Protein AF-A0A2W6NNZ0-F1 (afdb_monomer)

Sequence (96 aa):
MPQRGLDVRREAPHLEEMNDVELEESIEILCRSKAEELRLVGYQYVTSKDVWNCVSHKYEKQGIPPLHQLVNDILSLKATSFMNFMTVSAYRGSSF

Organism: NCBI:txid1325358

Nearest PDB structures (foldseek):
  4h37-assembly1_A 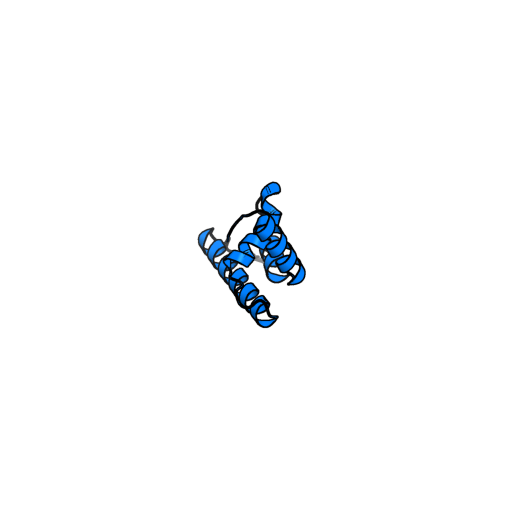 TM=3.803E-01  e=2.615E+00  Listeria monocytogenes EGD-e
  7z3q-assembly3_E  TM=3.637E-01  e=4.834E+00  Homo sapiens

pLDDT: mean 84.15, std 17.94, range [44.41, 98.44]

Structure (mmCIF, N/CA/C/O backbone):
data_AF-A0A2W6NNZ0-F1
#
_entry.id   AF-A0A2W6NNZ0-F1
#
loop_
_atom_site.group_PDB
_atom_site.id
_atom_site.type_symbol
_atom_site.label_atom_id
_atom_site.label_alt_id
_atom_site.label_comp_id
_atom_site.label_asym_id
_atom_site.label_entity_id
_atom_site.label_seq_id
_atom_site.pdbx_PDB_ins_code
_atom_site.Cartn_x
_atom_site.Cartn_y
_atom_site.Cartn_z
_atom_site.occupancy
_atom_site.B_iso_or_equiv
_atom_site.auth_seq_id
_atom_site.auth_comp_id
_atom_site.auth_asym_id
_atom_site.auth_atom_id
_atom_site.pdbx_PDB_model_num
ATOM 1 N N . MET A 1 1 ? 16.005 -38.512 -51.173 1.00 44.41 1 MET A N 1
ATOM 2 C CA . MET A 1 1 ? 16.846 -37.607 -50.350 1.00 44.41 1 MET A CA 1
ATOM 3 C C . MET A 1 1 ? 17.638 -36.722 -51.310 1.00 44.41 1 MET A C 1
ATOM 5 O O . MET A 1 1 ? 18.065 -37.279 -52.313 1.00 44.41 1 MET A O 1
ATOM 9 N N . PRO A 1 2 ? 17.776 -35.398 -51.097 1.00 49.12 2 PRO A N 1
ATOM 10 C CA . PRO A 1 2 ? 18.045 -34.769 -49.807 1.00 49.12 2 PRO A CA 1
ATOM 11 C C . PRO A 1 2 ? 16.980 -33.765 -49.349 1.00 49.12 2 PRO A C 1
ATOM 13 O O . PRO A 1 2 ? 16.327 -33.091 -50.140 1.00 49.12 2 PRO A O 1
ATOM 16 N N . GLN A 1 3 ? 16.847 -33.695 -48.028 1.00 57.06 3 GLN A N 1
ATOM 17 C CA . GLN A 1 3 ? 16.055 -32.724 -47.292 1.00 57.06 3 GLN A CA 1
ATOM 18 C C . GLN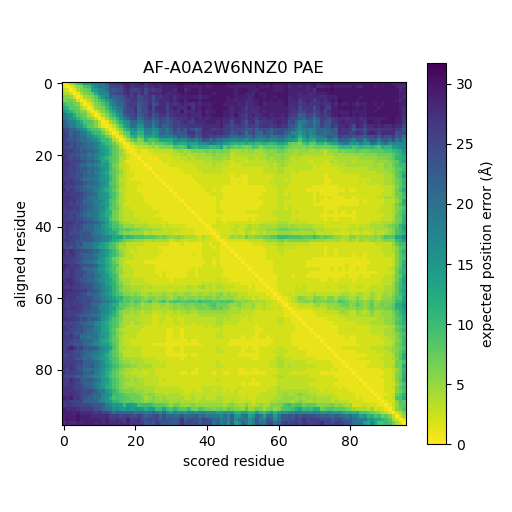 A 1 3 ? 16.833 -31.400 -47.170 1.00 57.06 3 GLN A C 1
ATOM 20 O O . GLN A 1 3 ? 18.036 -31.405 -46.917 1.00 57.06 3 GLN A O 1
ATOM 25 N N . ARG A 1 4 ? 16.143 -30.274 -47.349 1.00 50.62 4 ARG A N 1
ATOM 26 C CA . ARG A 1 4 ? 16.569 -28.897 -47.039 1.00 50.62 4 ARG A CA 1
ATOM 27 C C . ARG A 1 4 ? 15.275 -28.139 -46.766 1.00 50.62 4 ARG A C 1
ATOM 29 O O . ARG A 1 4 ? 14.376 -28.212 -47.586 1.00 50.62 4 ARG A O 1
ATOM 36 N N . GLY A 1 5 ? 15.070 -27.417 -45.689 1.00 49.72 5 GLY A N 1
ATOM 37 C CA . GLY A 1 5 ? 15.839 -27.141 -44.494 1.00 49.72 5 GLY A CA 1
ATOM 38 C C . GLY A 1 5 ? 14.833 -26.466 -43.564 1.00 49.72 5 GLY A C 1
ATOM 39 O O . GLY A 1 5 ? 13.907 -25.797 -44.020 1.00 49.72 5 GLY A O 1
ATOM 40 N N . LEU A 1 6 ? 14.967 -26.738 -42.278 1.00 50.03 6 LEU A N 1
ATOM 41 C CA . LEU A 1 6 ? 14.134 -26.204 -41.218 1.00 50.03 6 LEU A CA 1
ATOM 42 C C . LEU A 1 6 ? 14.333 -24.676 -41.147 1.00 50.03 6 LEU A C 1
ATOM 44 O O . LEU A 1 6 ? 15.275 -24.227 -40.506 1.00 50.03 6 LEU A O 1
ATOM 48 N N . ASP A 1 7 ? 13.480 -23.869 -41.783 1.00 46.50 7 ASP A N 1
ATOM 49 C CA . ASP A 1 7 ? 13.374 -22.441 -41.443 1.00 46.50 7 ASP A CA 1
ATOM 50 C C . ASP A 1 7 ? 12.260 -22.287 -40.405 1.00 46.50 7 ASP A C 1
ATOM 52 O O . ASP A 1 7 ? 11.185 -21.743 -40.640 1.00 46.50 7 ASP A O 1
ATOM 56 N N . VAL A 1 8 ? 12.528 -22.845 -39.222 1.00 53.34 8 VAL A N 1
ATOM 57 C CA . VAL A 1 8 ? 11.884 -22.414 -37.982 1.00 53.34 8 VAL A CA 1
ATOM 58 C C . VAL A 1 8 ? 12.449 -21.024 -37.690 1.00 53.34 8 VAL A C 1
ATOM 60 O O . VAL A 1 8 ? 13.365 -20.845 -36.887 1.00 53.34 8 VAL A O 1
ATOM 63 N N . ARG A 1 9 ? 11.916 -20.011 -38.380 1.00 44.97 9 ARG A N 1
ATOM 64 C CA . ARG A 1 9 ? 11.983 -18.638 -37.889 1.00 44.97 9 ARG A CA 1
ATOM 65 C C . ARG A 1 9 ? 11.114 -18.584 -36.649 1.00 44.97 9 ARG A C 1
ATOM 67 O O . ARG A 1 9 ? 9.904 -18.410 -36.705 1.00 44.97 9 ARG A O 1
ATOM 74 N N . ARG A 1 10 ? 11.763 -18.825 -35.511 1.00 47.19 10 ARG A N 1
ATOM 75 C CA . ARG A 1 10 ? 11.282 -18.396 -34.204 1.00 47.19 10 ARG A CA 1
ATOM 76 C C . ARG A 1 10 ? 11.204 -16.875 -34.250 1.00 47.19 10 ARG A C 1
ATOM 78 O O . ARG A 1 10 ? 12.176 -16.201 -33.927 1.00 47.19 10 ARG A O 1
ATOM 85 N N . GLU A 1 11 ? 10.064 -16.340 -34.656 1.00 44.97 11 GLU A N 1
ATOM 86 C CA . GLU A 1 11 ? 9.651 -15.029 -34.175 1.00 44.97 11 GLU A CA 1
ATOM 87 C C . GLU A 1 11 ? 9.310 -15.232 -32.699 1.00 44.97 11 GLU A C 1
ATOM 89 O O . GLU A 1 11 ? 8.213 -15.642 -32.326 1.00 44.97 11 GLU A O 1
ATOM 94 N N . ALA A 1 12 ? 10.335 -15.102 -31.853 1.00 49.88 12 ALA A N 1
ATOM 95 C CA . ALA A 1 12 ? 10.125 -14.949 -30.427 1.00 49.88 12 ALA A CA 1
ATOM 96 C C . ALA A 1 12 ? 9.226 -13.716 -30.248 1.00 49.88 12 ALA A C 1
ATOM 98 O O . ALA A 1 12 ? 9.529 -12.683 -30.851 1.00 49.88 12 ALA A O 1
ATOM 99 N N . PRO A 1 13 ? 8.120 -13.809 -29.490 1.00 47.03 13 PRO A N 1
ATOM 100 C CA . PRO A 1 13 ? 7.258 -12.662 -29.278 1.00 47.03 13 PRO A CA 1
ATOM 101 C C . PRO A 1 13 ? 8.098 -11.562 -28.634 1.00 47.03 13 PRO A C 1
ATOM 103 O O . PRO A 1 13 ? 8.727 -11.768 -27.595 1.00 47.03 13 PRO A O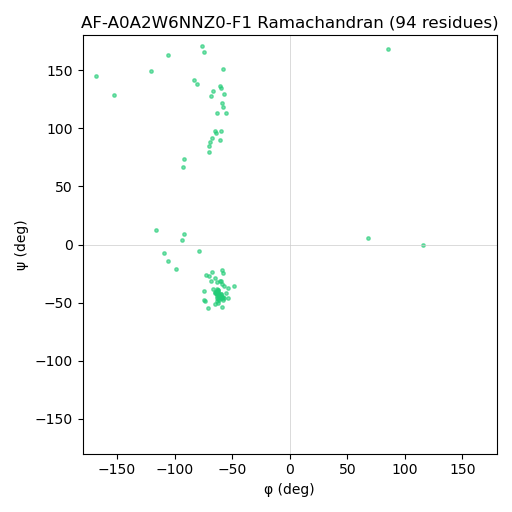 1
ATOM 106 N N . HIS A 1 14 ? 8.149 -10.425 -29.318 1.00 46.28 14 HIS A N 1
ATOM 107 C CA . HIS A 1 14 ? 8.727 -9.188 -28.833 1.00 46.28 14 HIS A CA 1
ATOM 108 C C . HIS A 1 14 ? 7.943 -8.803 -27.573 1.00 46.28 14 HIS A C 1
ATOM 110 O O . HIS A 1 14 ? 6.828 -8.296 -27.672 1.00 46.28 14 HIS A O 1
ATOM 116 N N . LEU A 1 15 ? 8.467 -9.134 -26.386 1.00 52.50 15 LEU A N 1
ATOM 117 C CA . LEU A 1 15 ? 8.001 -8.496 -25.160 1.00 52.50 15 LEU A CA 1
ATOM 118 C C . LEU A 1 15 ? 8.394 -7.029 -25.305 1.00 52.50 15 LEU A C 1
ATOM 120 O O . LEU A 1 15 ? 9.556 -6.684 -25.120 1.00 52.50 15 LEU A O 1
ATOM 124 N N . GLU A 1 16 ? 7.444 -6.205 -25.736 1.00 58.66 16 GLU A N 1
ATOM 125 C CA . GLU A 1 16 ? 7.597 -4.757 -25.751 1.00 58.66 16 GLU A CA 1
ATOM 126 C C . GLU A 1 16 ? 7.948 -4.315 -24.328 1.00 58.66 16 GLU A C 1
ATOM 128 O O . GLU A 1 16 ? 7.171 -4.507 -23.390 1.00 58.66 16 GLU A O 1
ATOM 133 N N . GLU A 1 17 ? 9.168 -3.809 -24.149 1.00 65.75 17 GLU A N 1
ATOM 134 C CA . GLU A 1 17 ? 9.573 -3.173 -22.903 1.00 65.75 17 GLU A CA 1
ATOM 135 C C . GLU A 1 17 ? 8.690 -1.933 -22.716 1.00 65.75 17 GLU A C 1
ATOM 137 O O . GLU A 1 17 ? 8.746 -1.000 -23.517 1.00 65.75 17 GLU A O 1
ATOM 142 N N . MET A 1 18 ? 7.831 -1.947 -21.693 1.00 73.25 18 MET A N 1
ATOM 143 C CA . MET A 1 18 ? 6.998 -0.795 -21.342 1.00 73.25 18 MET A CA 1
ATOM 144 C C . MET A 1 18 ? 7.898 0.391 -20.987 1.00 73.25 18 MET A C 1
ATOM 146 O O . MET A 1 18 ? 8.870 0.227 -20.246 1.00 73.25 18 MET A O 1
ATOM 150 N N . ASN A 1 19 ? 7.566 1.585 -21.477 1.00 87.00 19 ASN A N 1
ATOM 151 C CA . ASN A 1 19 ? 8.273 2.795 -21.059 1.00 87.00 19 ASN A CA 1
ATOM 152 C C . ASN A 1 19 ? 7.864 3.217 -19.630 1.00 87.00 19 ASN A C 1
ATOM 154 O O . ASN A 1 19 ? 6.860 2.746 -19.090 1.00 87.00 19 ASN A O 1
ATOM 158 N N . ASP A 1 20 ? 8.630 4.125 -19.016 1.00 85.56 20 ASP A N 1
ATOM 159 C CA . ASP A 1 20 ? 8.403 4.558 -17.628 1.00 85.56 20 ASP A CA 1
ATOM 160 C C . ASP A 1 20 ? 7.012 5.181 -17.398 1.00 85.56 20 ASP A C 1
ATOM 162 O O . ASP A 1 20 ? 6.443 5.044 -16.316 1.00 85.56 20 ASP A O 1
ATOM 166 N N . VAL A 1 21 ? 6.441 5.839 -18.412 1.00 88.50 21 VAL A N 1
ATOM 167 C CA . VAL A 1 21 ? 5.125 6.492 -18.320 1.00 88.50 21 VAL A CA 1
ATOM 168 C C . VAL A 1 21 ? 4.006 5.453 -18.310 1.00 88.50 21 VAL A C 1
ATOM 170 O O . VAL A 1 21 ? 3.141 5.478 -17.437 1.00 88.50 21 VAL A O 1
ATOM 173 N N . GLU A 1 22 ? 4.043 4.504 -19.243 1.00 87.75 22 GLU A N 1
ATOM 174 C CA . GLU A 1 22 ? 3.072 3.405 -19.314 1.00 87.75 22 GLU A CA 1
ATOM 175 C C . GLU A 1 22 ? 3.139 2.512 -18.071 1.00 87.75 22 GLU A C 1
ATOM 177 O O . GLU A 1 22 ? 2.129 1.964 -17.616 1.00 87.75 22 GLU A O 1
ATOM 182 N N . LEU A 1 23 ? 4.335 2.384 -17.495 1.00 87.69 23 LEU A N 1
ATOM 183 C CA . LEU A 1 23 ? 4.552 1.700 -16.233 1.00 87.69 23 LEU A CA 1
ATOM 184 C C . LEU A 1 23 ? 3.858 2.416 -15.071 1.00 87.69 23 LEU A C 1
ATOM 186 O O . LEU A 1 23 ? 3.123 1.776 -14.317 1.00 87.69 23 LEU A O 1
ATOM 190 N N . GLU A 1 24 ? 4.076 3.725 -14.927 1.00 89.75 24 GLU A N 1
ATOM 191 C CA . GLU A 1 24 ? 3.455 4.533 -13.873 1.00 89.75 24 GLU A CA 1
ATOM 192 C C . GLU A 1 24 ? 1.923 4.482 -13.963 1.00 89.75 24 GLU A C 1
ATOM 194 O O . GLU A 1 24 ? 1.256 4.202 -12.963 1.00 89.75 24 GLU A O 1
ATOM 199 N N . GLU A 1 25 ? 1.370 4.632 -15.169 1.00 93.00 25 GLU A N 1
ATOM 200 C CA . GLU A 1 25 ? -0.073 4.544 -15.415 1.00 93.00 25 GLU A CA 1
ATOM 201 C C . GLU A 1 25 ? -0.630 3.161 -15.040 1.00 93.00 25 GLU A C 1
ATOM 203 O O . GLU A 1 25 ? -1.645 3.048 -14.344 1.00 93.00 25 GLU A O 1
ATOM 208 N N . SER A 1 26 ? 0.063 2.089 -15.432 1.00 91.88 26 SER A N 1
ATOM 209 C CA . SER A 1 26 ? -0.342 0.721 -15.097 1.00 91.88 26 SER A CA 1
ATOM 210 C C . SER A 1 26 ? -0.358 0.487 -13.586 1.00 91.88 26 SER A C 1
ATOM 212 O O . SER A 1 26 ? -1.303 -0.099 -13.051 1.00 91.88 26 SER A O 1
ATOM 214 N N . ILE A 1 27 ? 0.655 0.978 -12.869 1.00 94.44 27 ILE A N 1
ATOM 215 C CA . ILE A 1 27 ? 0.714 0.896 -11.406 1.00 94.44 27 ILE A CA 1
ATOM 216 C C . ILE A 1 27 ? -0.414 1.704 -10.761 1.00 94.44 27 ILE A C 1
ATOM 218 O O . ILE A 1 27 ? -1.053 1.218 -9.823 1.00 94.44 27 ILE A O 1
ATOM 222 N N . GLU A 1 28 ? -0.718 2.896 -11.273 1.00 96.31 28 GLU A N 1
ATOM 223 C CA . GLU A 1 28 ? -1.832 3.702 -10.778 1.00 96.31 28 GLU A CA 1
ATOM 224 C C . GLU A 1 28 ? -3.177 2.976 -10.949 1.00 96.31 28 GLU A C 1
ATOM 226 O O . GLU A 1 28 ? -3.998 2.953 -10.024 1.00 96.31 28 GLU A O 1
ATOM 231 N N . ILE A 1 29 ? -3.404 2.343 -12.104 1.00 97.12 29 ILE A N 1
ATOM 232 C CA . ILE A 1 29 ? -4.608 1.548 -12.381 1.00 97.12 29 ILE A CA 1
ATOM 233 C C . ILE A 1 29 ? -4.735 0.389 -11.382 1.00 97.12 29 ILE A C 1
ATOM 235 O O . ILE A 1 29 ? -5.804 0.199 -10.793 1.00 97.12 29 ILE A O 1
ATOM 239 N N . LEU A 1 30 ? -3.651 -0.349 -11.130 1.00 98.00 30 LEU A N 1
ATOM 240 C CA . LEU A 1 30 ? -3.650 -1.459 -10.171 1.00 98.00 30 LEU A CA 1
ATOM 241 C C . LEU A 1 30 ? -3.934 -0.978 -8.740 1.00 98.00 30 LEU A C 1
ATOM 243 O O . LEU A 1 30 ? -4.755 -1.570 -8.035 1.00 98.00 30 LEU A O 1
ATOM 247 N N . CYS A 1 31 ? -3.310 0.124 -8.318 1.00 98.31 31 CYS A N 1
ATOM 248 C CA . CYS A 1 31 ? -3.545 0.728 -7.006 1.00 98.31 31 CYS A CA 1
ATOM 249 C C . CYS A 1 31 ? -4.996 1.199 -6.841 1.00 98.31 31 CYS A C 1
ATOM 251 O O . CYS A 1 31 ? -5.589 1.018 -5.777 1.00 98.31 31 CYS A O 1
ATOM 253 N N . ARG A 1 32 ? -5.593 1.773 -7.891 1.00 98.44 32 ARG A N 1
ATOM 254 C CA . ARG A 1 32 ? -7.003 2.190 -7.910 1.00 98.44 32 ARG A CA 1
ATOM 255 C C . ARG A 1 32 ? -7.945 1.001 -7.760 1.00 98.44 32 ARG A C 1
ATOM 257 O O . ARG A 1 32 ? -8.806 1.030 -6.885 1.00 98.44 32 ARG A O 1
ATOM 264 N N . SER A 1 33 ? -7.726 -0.059 -8.537 1.00 98.12 33 SER A N 1
ATOM 265 C CA . SER A 1 33 ? -8.518 -1.290 -8.450 1.00 98.12 33 SER A CA 1
ATOM 266 C C . SER A 1 33 ? -8.434 -1.919 -7.054 1.00 98.12 33 SER A C 1
ATOM 268 O O . SER A 1 33 ? -9.452 -2.292 -6.468 1.00 98.12 33 SER A O 1
ATOM 270 N N . LYS A 1 34 ? -7.239 -1.951 -6.450 1.00 98.44 34 LYS A N 1
ATOM 271 C CA . LYS A 1 34 ? -7.071 -2.440 -5.076 1.00 98.44 34 LYS A CA 1
ATOM 272 C C . LYS A 1 34 ? -7.744 -1.535 -4.038 1.00 98.44 34 LYS A C 1
ATOM 274 O O . LYS A 1 34 ? -8.316 -2.038 -3.074 1.00 98.44 34 LYS A O 1
ATOM 279 N N . ALA A 1 35 ? -7.706 -0.214 -4.215 1.00 98.2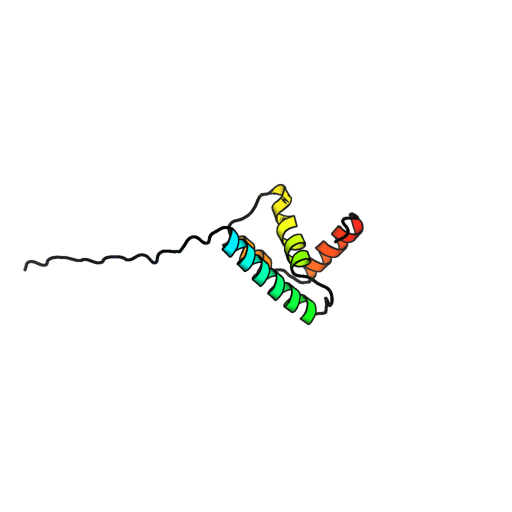5 35 ALA A N 1
ATOM 280 C CA . ALA A 1 35 ? -8.403 0.717 -3.330 1.00 98.25 35 ALA A CA 1
ATOM 281 C C . ALA A 1 35 ? -9.926 0.506 -3.375 1.00 98.25 35 ALA A C 1
ATOM 283 O O . ALA A 1 35 ? -10.579 0.520 -2.334 1.00 98.25 35 ALA A O 1
ATOM 284 N N . GLU A 1 36 ? -10.490 0.259 -4.557 1.00 97.88 36 GLU A N 1
ATOM 285 C CA . GLU A 1 36 ? -11.902 -0.103 -4.723 1.00 97.88 36 GLU A CA 1
ATOM 286 C C . GLU A 1 36 ? -12.242 -1.414 -4.003 1.00 97.88 36 GLU A C 1
ATOM 288 O O . GLU A 1 36 ? -13.210 -1.452 -3.245 1.00 97.88 36 GLU A O 1
ATOM 293 N N . GLU A 1 37 ? -11.411 -2.452 -4.135 1.00 97.94 37 GLU A N 1
ATOM 294 C CA . GLU A 1 37 ? -11.557 -3.703 -3.377 1.00 97.94 37 GLU A CA 1
ATOM 295 C C . GLU A 1 37 ? -11.544 -3.463 -1.857 1.00 97.94 37 GLU A C 1
ATOM 297 O O . GLU A 1 37 ? -12.411 -3.962 -1.137 1.00 97.94 37 GLU A O 1
ATOM 302 N N . LEU A 1 38 ? -10.603 -2.653 -1.358 1.00 97.38 38 LEU A N 1
ATOM 303 C CA . LEU A 1 38 ? -10.513 -2.310 0.065 1.00 97.38 38 LEU A CA 1
ATOM 304 C C . LEU A 1 38 ? -11.758 -1.552 0.551 1.00 97.38 38 LEU A C 1
ATOM 306 O O . LEU A 1 38 ? -12.260 -1.816 1.647 1.00 97.38 38 LEU A O 1
ATOM 310 N N . ARG A 1 39 ? -12.306 -0.650 -0.268 1.00 97.00 39 ARG A N 1
ATOM 311 C CA . ARG A 1 39 ? -13.568 0.041 0.038 1.00 97.00 39 ARG A CA 1
ATOM 312 C C . ARG A 1 39 ? -14.736 -0.935 0.125 1.00 97.00 39 ARG A C 1
ATOM 314 O O . ARG A 1 39 ? -15.525 -0.826 1.062 1.00 97.00 39 ARG A O 1
ATOM 321 N N . LEU A 1 40 ? -14.815 -1.910 -0.785 1.00 95.94 40 LEU A N 1
ATOM 322 C CA . LEU A 1 40 ? -15.866 -2.935 -0.779 1.00 95.94 40 LEU A CA 1
ATOM 323 C C . LEU A 1 40 ? -15.856 -3.782 0.501 1.00 95.94 40 LEU A C 1
ATOM 325 O O . LEU A 1 40 ? -16.917 -4.195 0.963 1.00 95.94 40 LEU A O 1
ATOM 329 N N . VAL A 1 41 ? -14.687 -3.998 1.111 1.00 94.38 41 VAL A N 1
ATOM 330 C CA . VAL A 1 41 ? -14.559 -4.726 2.388 1.00 94.38 41 VAL A CA 1
ATOM 331 C C . VAL A 1 41 ? -14.613 -3.821 3.630 1.00 94.38 41 VAL A C 1
ATOM 333 O O . VAL A 1 41 ? -14.373 -4.294 4.739 1.00 94.38 41 VAL A O 1
ATOM 336 N N . GLY A 1 42 ? -14.955 -2.535 3.470 1.00 93.44 42 GLY A N 1
ATOM 337 C CA . GLY A 1 42 ? -15.287 -1.620 4.571 1.00 93.44 42 GLY A CA 1
ATOM 338 C C . GLY A 1 42 ? -14.341 -0.432 4.780 1.00 93.44 42 GLY A C 1
ATOM 339 O O . GLY A 1 42 ? -14.601 0.395 5.655 1.00 93.44 42 GLY A O 1
ATOM 340 N N . TYR A 1 43 ? -13.275 -0.285 3.988 1.00 93.25 43 TYR A N 1
ATOM 341 C CA . TYR A 1 43 ? -12.325 0.827 4.125 1.00 93.25 43 TYR A CA 1
ATOM 342 C C . TYR A 1 43 ? -12.723 2.016 3.235 1.00 93.25 43 TYR A C 1
ATOM 344 O O . TYR A 1 43 ? -12.115 2.280 2.200 1.00 93.25 43 TYR A O 1
ATOM 352 N N . GLN A 1 44 ? -13.774 2.732 3.641 1.00 87.44 44 GLN A N 1
ATOM 353 C CA . GLN A 1 44 ? -14.535 3.666 2.791 1.00 87.44 44 GLN A CA 1
ATOM 354 C C . GLN A 1 44 ? -13.740 4.825 2.156 1.00 87.44 44 GLN A C 1
ATOM 356 O O . GLN A 1 44 ? -14.170 5.350 1.132 1.00 87.44 44 GLN A O 1
ATOM 361 N N . TYR A 1 45 ? -12.587 5.210 2.707 1.00 91.44 45 TYR A N 1
ATOM 362 C CA . TYR A 1 45 ? -11.833 6.393 2.261 1.00 91.44 45 TYR A CA 1
ATOM 363 C C . TYR A 1 45 ? -10.449 6.084 1.682 1.00 91.44 45 TYR A C 1
ATOM 365 O O . TYR A 1 45 ? -9.655 6.995 1.483 1.00 91.44 45 TYR A O 1
ATOM 373 N N . VAL A 1 46 ? -10.146 4.816 1.398 1.00 95.94 46 VAL A N 1
ATOM 374 C CA . VAL A 1 46 ? -8.834 4.428 0.852 1.00 95.94 46 VAL A CA 1
ATOM 375 C C . VAL A 1 46 ? -8.657 4.989 -0.548 1.00 95.94 46 VAL A C 1
ATOM 377 O O . VAL A 1 46 ? -9.548 4.832 -1.376 1.00 95.94 46 VAL A O 1
ATOM 380 N N . THR A 1 47 ? -7.523 5.611 -0.842 1.00 97.25 47 THR A N 1
ATOM 381 C CA . THR A 1 47 ? -7.155 6.105 -2.176 1.00 97.25 47 THR A CA 1
ATOM 382 C C . THR A 1 47 ? -6.095 5.216 -2.835 1.00 97.25 47 THR A C 1
ATOM 384 O O . THR A 1 47 ? -5.417 4.435 -2.167 1.00 97.25 47 THR A O 1
ATOM 387 N N . SER A 1 48 ? -5.917 5.339 -4.156 1.00 97.25 48 SER A N 1
ATOM 388 C CA . SER A 1 48 ? -4.806 4.685 -4.868 1.00 97.25 48 SER A CA 1
ATOM 389 C C . SER A 1 48 ? -3.444 5.103 -4.298 1.00 97.25 48 SER A C 1
ATOM 391 O O . SER A 1 48 ? -2.551 4.267 -4.174 1.00 97.25 48 SER A O 1
ATOM 393 N N . LYS A 1 49 ? -3.306 6.368 -3.876 1.00 96.56 49 LYS A N 1
ATOM 394 C CA . LYS A 1 49 ? -2.108 6.895 -3.210 1.00 96.56 49 LYS A CA 1
ATOM 395 C C . LYS A 1 49 ? -1.835 6.186 -1.882 1.00 96.56 49 LYS A C 1
ATOM 397 O O . LYS A 1 49 ? -0.690 5.847 -1.610 1.00 96.56 49 LYS A O 1
ATOM 402 N N . ASP A 1 50 ? -2.862 5.902 -1.082 1.00 96.31 50 ASP A N 1
ATOM 403 C CA . ASP A 1 50 ? -2.686 5.171 0.182 1.00 96.31 50 ASP A CA 1
ATOM 404 C C . ASP A 1 50 ? -2.180 3.745 -0.058 1.00 96.31 50 ASP A C 1
ATOM 406 O O . ASP A 1 50 ? -1.287 3.270 0.646 1.00 96.31 50 ASP A O 1
ATOM 410 N N . VAL A 1 51 ? -2.717 3.072 -1.083 1.00 97.81 51 VAL A N 1
ATOM 411 C CA . VAL A 1 51 ? -2.250 1.744 -1.507 1.00 97.81 51 VAL A CA 1
ATOM 412 C C . VAL A 1 51 ? -0.790 1.812 -1.953 1.00 97.81 51 VAL A C 1
ATOM 414 O O . VAL A 1 51 ? 0.028 1.018 -1.484 1.00 97.81 51 VAL A O 1
ATOM 417 N N . TRP A 1 52 ? -0.443 2.786 -2.797 1.00 97.00 52 TRP A N 1
ATOM 418 C CA . TRP A 1 52 ? 0.931 2.986 -3.253 1.00 97.00 52 TRP A CA 1
ATOM 419 C C . TRP A 1 52 ? 1.893 3.265 -2.097 1.00 97.00 52 TRP A C 1
ATOM 421 O O . TRP A 1 52 ? 2.950 2.643 -2.020 1.00 97.00 52 TRP A O 1
ATOM 431 N N . ASN A 1 53 ? 1.525 4.134 -1.156 1.00 95.62 53 ASN A N 1
ATOM 432 C CA . ASN A 1 53 ? 2.330 4.427 0.032 1.00 95.62 53 ASN A CA 1
ATOM 433 C C . ASN A 1 53 ? 2.560 3.163 0.874 1.00 95.62 53 ASN A C 1
ATOM 435 O O . ASN A 1 53 ? 3.676 2.900 1.319 1.00 95.62 53 ASN A O 1
ATOM 439 N N . CYS A 1 54 ? 1.521 2.342 1.052 1.00 96.31 54 CYS A N 1
ATOM 440 C CA . CYS A 1 54 ? 1.625 1.087 1.792 1.00 96.31 54 CYS A CA 1
ATOM 441 C C . CYS A 1 54 ? 2.590 0.095 1.124 1.00 96.31 54 CYS A C 1
ATOM 443 O O . CYS A 1 54 ? 3.368 -0.571 1.810 1.00 96.31 54 CYS A O 1
ATOM 445 N N . VAL A 1 55 ? 2.528 -0.037 -0.203 1.00 96.56 55 VAL A N 1
ATOM 446 C CA . VAL A 1 55 ? 3.371 -0.972 -0.961 1.00 96.56 55 VAL A CA 1
ATOM 447 C C . VAL A 1 55 ? 4.808 -0.455 -1.058 1.00 96.56 55 VAL A C 1
ATOM 449 O O . VAL A 1 55 ? 5.743 -1.189 -0.740 1.00 96.56 55 VAL A O 1
ATOM 452 N N . SER A 1 56 ? 4.991 0.816 -1.422 1.00 94.19 56 SER A N 1
ATOM 453 C CA . SER A 1 56 ? 6.307 1.441 -1.602 1.00 94.19 56 SER A CA 1
ATOM 454 C C . SER A 1 56 ? 7.117 1.530 -0.305 1.00 94.19 56 SER A C 1
ATOM 456 O O . SER A 1 56 ? 8.338 1.369 -0.345 1.00 94.19 56 SER A O 1
ATOM 458 N N . HIS A 1 57 ? 6.464 1.626 0.862 1.00 93.50 57 HIS A N 1
ATOM 459 C CA . HIS A 1 57 ? 7.134 1.561 2.169 1.00 93.50 57 HIS A CA 1
ATOM 460 C C . HIS A 1 57 ? 7.935 0.256 2.377 1.00 93.50 57 HIS A C 1
ATOM 462 O O . HIS A 1 57 ? 8.908 0.228 3.132 1.00 93.50 57 HIS A O 1
ATOM 468 N N . LYS A 1 58 ? 7.592 -0.847 1.690 1.00 91.12 58 LYS A N 1
ATOM 469 C CA . LYS A 1 58 ? 8.376 -2.102 1.739 1.00 91.12 58 LYS A CA 1
ATOM 470 C C . LYS A 1 58 ? 9.752 -1.953 1.076 1.00 91.12 58 LYS A C 1
ATOM 472 O O . LYS A 1 58 ? 10.676 -2.694 1.414 1.00 91.12 58 LYS A O 1
ATOM 477 N N . TYR A 1 59 ? 9.885 -0.995 0.165 1.00 93.31 59 TYR A N 1
ATOM 478 C CA . TYR A 1 59 ? 11.025 -0.840 -0.732 1.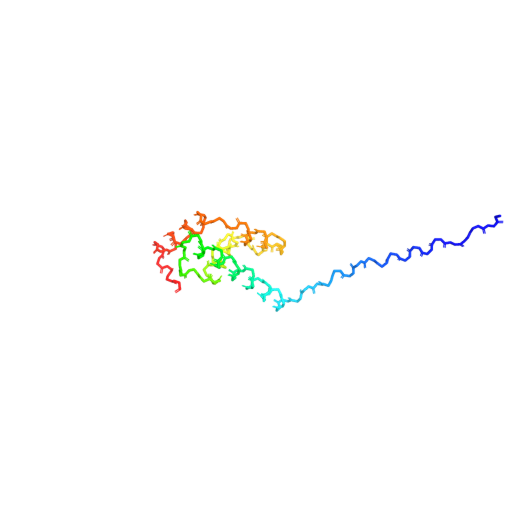00 93.31 59 TYR A CA 1
ATOM 479 C C . TYR A 1 59 ? 11.914 0.363 -0.404 1.00 93.31 59 TYR A C 1
ATOM 481 O O . TYR A 1 59 ? 13.015 0.442 -0.940 1.00 93.31 59 TYR A O 1
ATOM 489 N N . GLU A 1 60 ? 11.522 1.238 0.531 1.00 89.38 60 GLU A N 1
ATOM 490 C CA . GLU A 1 60 ? 12.307 2.421 0.944 1.00 89.38 60 GLU A CA 1
ATOM 491 C C . GLU A 1 60 ? 13.783 2.113 1.243 1.00 89.38 60 GLU A C 1
ATOM 493 O O . GLU A 1 60 ? 14.663 2.921 0.962 1.00 89.38 60 GLU A O 1
ATOM 498 N N . LYS A 1 61 ? 14.065 0.936 1.815 1.00 88.56 61 LYS A N 1
ATOM 499 C CA . LYS A 1 61 ? 15.427 0.508 2.177 1.00 88.56 61 LYS A CA 1
ATOM 500 C C . LYS A 1 61 ? 16.080 -0.432 1.166 1.00 88.56 61 LYS A C 1
ATOM 502 O O . LYS A 1 61 ? 17.292 -0.604 1.210 1.00 88.56 61 LYS A O 1
ATOM 507 N N . GLN A 1 62 ? 15.282 -1.101 0.340 1.00 88.81 62 GLN A N 1
ATOM 508 C CA . GLN A 1 62 ? 15.720 -2.220 -0.505 1.00 88.81 62 GLN A CA 1
ATOM 509 C C . GLN A 1 62 ? 15.832 -1.825 -1.984 1.00 88.81 62 GLN A C 1
ATOM 511 O O . GLN A 1 62 ? 16.472 -2.538 -2.750 1.00 88.81 62 GLN A O 1
ATOM 516 N N . GLY A 1 63 ? 15.265 -0.677 -2.367 1.00 88.62 63 GLY A N 1
ATOM 517 C CA . GLY A 1 63 ? 15.168 -0.243 -3.755 1.00 88.62 63 GLY A CA 1
ATOM 518 C C . GLY A 1 63 ? 13.938 -0.816 -4.457 1.00 88.62 63 GLY A C 1
ATOM 519 O O . GLY A 1 63 ? 13.244 -1.689 -3.935 1.00 88.62 63 GLY A O 1
ATOM 520 N N . ILE A 1 64 ? 13.655 -0.281 -5.644 1.00 86.62 64 ILE A N 1
ATOM 521 C CA . ILE A 1 64 ? 12.479 -0.640 -6.440 1.00 86.62 64 ILE A CA 1
ATOM 522 C C . ILE A 1 64 ? 12.630 -2.090 -6.936 1.00 86.62 64 ILE A C 1
ATOM 524 O O . ILE A 1 64 ? 13.665 -2.425 -7.520 1.00 86.62 64 ILE A O 1
ATOM 528 N N . PRO A 1 65 ? 11.635 -2.965 -6.707 1.00 91.00 65 PRO A N 1
ATOM 529 C CA . PRO A 1 65 ? 11.687 -4.353 -7.152 1.00 91.00 65 PRO A CA 1
ATOM 530 C C . PRO A 1 65 ? 11.412 -4.472 -8.664 1.00 91.00 65 PRO A C 1
ATOM 532 O O . PRO A 1 65 ? 10.931 -3.527 -9.292 1.00 91.00 65 PRO A O 1
ATOM 535 N N . PRO A 1 66 ? 11.607 -5.661 -9.257 1.00 90.31 66 PRO A N 1
ATOM 536 C CA . PRO A 1 66 ? 11.100 -5.957 -10.593 1.00 90.31 66 PRO A CA 1
ATOM 537 C C . PRO A 1 66 ? 9.574 -5.791 -10.691 1.00 90.31 66 PRO A C 1
ATOM 539 O O . PRO A 1 66 ? 8.844 -6.071 -9.736 1.00 90.31 66 PRO A O 1
ATOM 542 N N . LEU A 1 67 ? 9.075 -5.443 -11.881 1.00 88.88 67 LEU A N 1
ATOM 543 C CA . LEU A 1 67 ? 7.651 -5.169 -12.111 1.00 88.88 67 LEU A CA 1
ATOM 544 C C . LEU A 1 67 ? 6.722 -6.303 -11.660 1.00 88.88 67 LEU A C 1
ATOM 546 O O . LEU A 1 67 ? 5.736 -6.057 -10.974 1.00 88.88 67 LEU A O 1
ATOM 550 N N . HIS A 1 68 ? 7.039 -7.55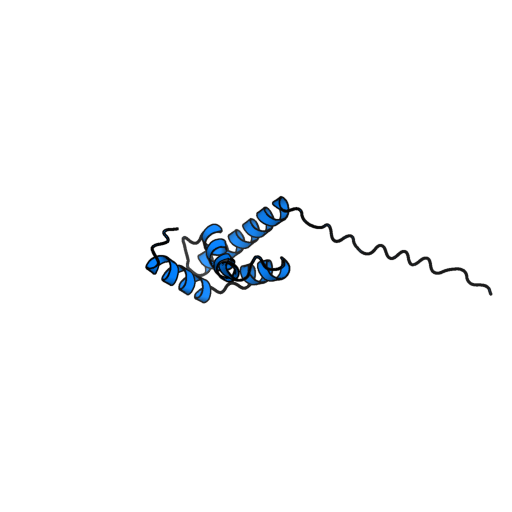5 -11.997 1.00 90.94 68 HIS A N 1
ATOM 551 C CA . HIS A 1 68 ? 6.198 -8.698 -11.624 1.00 90.94 68 HIS A CA 1
ATOM 552 C C . HIS A 1 68 ? 6.012 -8.817 -10.102 1.00 90.94 68 HIS A C 1
ATOM 554 O O . HIS A 1 68 ? 4.941 -9.201 -9.633 1.00 90.94 68 HIS A O 1
ATOM 560 N N . GLN A 1 69 ? 7.037 -8.456 -9.325 1.00 93.81 69 GLN A N 1
ATOM 561 C CA . GLN A 1 69 ? 6.969 -8.451 -7.871 1.00 93.81 69 GLN A CA 1
ATOM 562 C C . GLN A 1 69 ? 6.137 -7.270 -7.366 1.00 93.81 69 GLN A C 1
ATOM 564 O O . GLN A 1 69 ? 5.331 -7.454 -6.458 1.00 93.81 69 GLN A O 1
ATOM 569 N N . LEU A 1 70 ? 6.276 -6.091 -7.979 1.00 93.62 70 LEU A N 1
ATOM 570 C CA . LEU A 1 70 ? 5.470 -4.918 -7.642 1.00 93.62 70 LEU A CA 1
ATOM 571 C C . LEU A 1 70 ? 3.975 -5.162 -7.903 1.00 93.62 70 LEU A C 1
ATOM 573 O O . LEU A 1 70 ? 3.147 -4.922 -7.026 1.00 93.62 70 LEU A O 1
ATOM 577 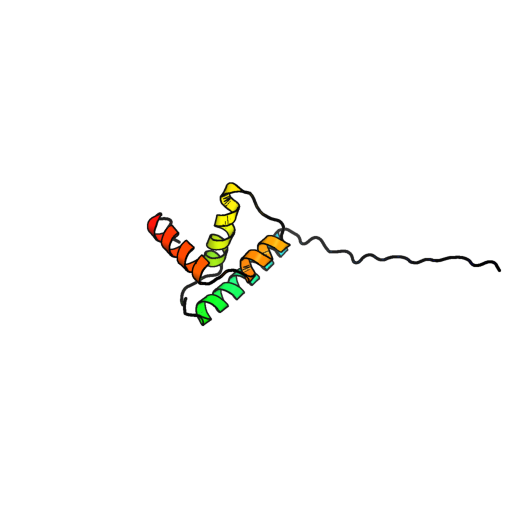N N . VAL A 1 71 ? 3.634 -5.717 -9.070 1.00 94.62 71 VAL A N 1
ATOM 578 C CA . VAL A 1 71 ? 2.261 -6.114 -9.429 1.00 94.62 71 VAL A CA 1
ATOM 579 C C . VAL A 1 71 ? 1.715 -7.125 -8.426 1.00 94.62 71 VAL A C 1
ATOM 581 O O . VAL A 1 71 ? 0.606 -6.952 -7.918 1.00 94.62 71 VAL A O 1
ATOM 584 N N . ASN A 1 72 ? 2.495 -8.163 -8.106 1.00 96.75 72 ASN A N 1
ATOM 585 C CA . ASN A 1 72 ? 2.101 -9.153 -7.111 1.00 96.75 72 ASN A CA 1
ATOM 586 C C . ASN A 1 72 ? 1.838 -8.503 -5.749 1.00 96.75 72 ASN A C 1
ATOM 588 O O . ASN A 1 72 ? 0.826 -8.795 -5.116 1.00 96.75 72 ASN A O 1
ATOM 592 N N . ASP A 1 73 ? 2.716 -7.613 -5.296 1.00 96.94 73 ASP A N 1
ATOM 593 C CA . ASP A 1 73 ? 2.601 -6.977 -3.986 1.00 96.94 73 ASP A CA 1
ATOM 594 C C . ASP A 1 73 ? 1.405 -6.015 -3.899 1.00 96.94 73 ASP A C 1
ATOM 596 O O . ASP A 1 73 ? 0.792 -5.927 -2.834 1.00 96.94 73 ASP A O 1
ATOM 600 N N . ILE A 1 74 ? 1.012 -5.369 -5.004 1.00 97.81 74 ILE A N 1
ATOM 601 C CA . ILE A 1 74 ? -0.227 -4.577 -5.080 1.00 97.81 74 ILE A CA 1
ATOM 602 C C . ILE A 1 74 ? -1.452 -5.496 -5.055 1.00 97.81 74 ILE A C 1
ATOM 604 O O . ILE A 1 74 ? -2.335 -5.335 -4.212 1.00 97.81 74 ILE A O 1
ATOM 608 N N . LEU A 1 75 ? -1.524 -6.481 -5.956 1.00 96.56 75 LEU A N 1
ATOM 609 C CA . LEU A 1 75 ? -2.725 -7.304 -6.136 1.00 96.56 75 LEU A CA 1
ATOM 610 C C . LEU A 1 75 ? -2.957 -8.302 -4.993 1.00 96.56 75 LEU A C 1
ATOM 612 O O . LEU A 1 75 ? -4.105 -8.647 -4.711 1.00 96.56 75 LEU A O 1
ATOM 616 N N . SER A 1 76 ? -1.899 -8.713 -4.291 1.00 97.31 76 SER A N 1
ATOM 617 C CA . SER A 1 76 ? -1.972 -9.582 -3.109 1.00 97.31 76 SER A CA 1
ATOM 618 C C . SER A 1 76 ? -2.029 -8.826 -1.774 1.00 97.31 76 SER A C 1
ATOM 620 O O . SER A 1 76 ? -2.036 -9.462 -0.713 1.00 97.31 76 SER A O 1
ATOM 622 N N . LEU A 1 77 ? -2.087 -7.485 -1.796 1.00 97.69 77 LEU A N 1
ATOM 623 C CA . LEU A 1 77 ? -2.157 -6.670 -0.585 1.00 97.69 77 LEU A CA 1
ATOM 624 C C . LEU A 1 77 ? -3.382 -7.046 0.256 1.00 97.69 77 LEU A C 1
ATOM 626 O O . LEU A 1 77 ? -4.529 -6.885 -0.158 1.00 97.69 77 LEU A O 1
ATOM 630 N N . LYS A 1 78 ? -3.128 -7.520 1.478 1.00 96.38 78 LYS A N 1
ATOM 631 C CA . LYS A 1 78 ? -4.174 -7.890 2.435 1.00 96.38 78 LYS A CA 1
ATOM 632 C C . LYS A 1 78 ? -4.679 -6.660 3.181 1.00 96.38 78 LYS A C 1
ATOM 634 O O . LYS A 1 78 ? -3.8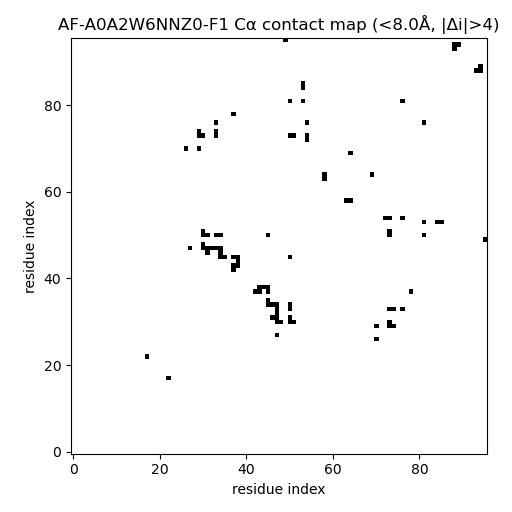80 -5.845 3.644 1.00 96.38 78 LYS A O 1
ATOM 639 N N . ALA A 1 79 ? -5.987 -6.607 3.427 1.00 95.06 79 ALA A N 1
ATOM 640 C CA . ALA A 1 79 ? -6.614 -5.564 4.241 1.00 95.06 79 ALA A CA 1
ATOM 641 C C . ALA A 1 79 ? -5.965 -5.413 5.632 1.00 95.06 79 ALA A C 1
ATOM 643 O O . ALA A 1 79 ? -5.771 -4.301 6.110 1.00 95.06 79 ALA A O 1
ATOM 644 N N . THR A 1 80 ? -5.554 -6.520 6.261 1.00 94.69 80 THR A N 1
ATOM 645 C CA . THR A 1 80 ? -4.846 -6.499 7.553 1.00 94.69 80 THR A CA 1
ATOM 646 C C . THR A 1 80 ? -3.474 -5.832 7.464 1.00 94.69 80 THR A C 1
ATOM 648 O O . THR A 1 80 ? -3.114 -5.045 8.335 1.00 94.69 80 THR A O 1
ATOM 651 N N . SER A 1 81 ? -2.710 -6.102 6.403 1.00 95.25 81 SER A N 1
ATOM 652 C CA . SER A 1 81 ? -1.422 -5.446 6.157 1.00 95.25 81 SER A CA 1
ATOM 653 C C . SER A 1 81 ? -1.597 -3.947 5.925 1.00 95.25 81 SER A C 1
ATOM 655 O O . SER A 1 81 ? -0.845 -3.155 6.490 1.00 95.25 81 SER A O 1
ATOM 657 N N . PHE A 1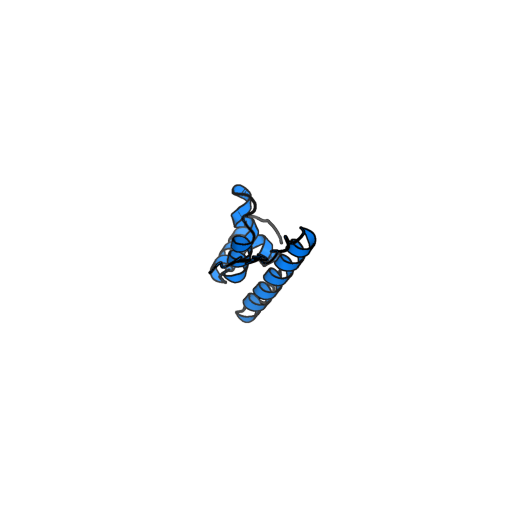 82 ? -2.623 -3.565 5.163 1.00 96.38 82 PHE A N 1
ATOM 658 C CA . PHE A 1 82 ? -2.968 -2.166 4.933 1.00 96.38 82 PHE A CA 1
ATOM 659 C C . PHE A 1 82 ? -3.380 -1.452 6.232 1.00 96.38 82 PHE A C 1
ATOM 661 O O . PHE A 1 82 ? -2.860 -0.383 6.540 1.00 96.38 82 PHE A O 1
ATOM 668 N N . MET A 1 83 ? -4.238 -2.067 7.054 1.00 94.31 83 MET A N 1
ATOM 669 C CA . MET A 1 83 ? -4.632 -1.520 8.360 1.00 94.31 83 MET A CA 1
ATOM 670 C C . MET A 1 83 ? -3.421 -1.288 9.272 1.00 94.31 83 MET A C 1
ATOM 672 O O . MET A 1 83 ? -3.298 -0.226 9.887 1.00 94.31 83 MET A O 1
ATOM 676 N N . ASN A 1 84 ? -2.511 -2.263 9.342 1.00 94.56 84 ASN A N 1
ATOM 677 C CA . ASN A 1 84 ? -1.289 -2.144 10.134 1.00 94.56 84 ASN A CA 1
ATOM 678 C C . ASN A 1 84 ? -0.433 -0.966 9.661 1.00 94.56 84 ASN A C 1
ATOM 680 O O . ASN A 1 84 ? 0.044 -0.189 10.488 1.00 94.56 84 ASN A O 1
ATOM 684 N N . PHE A 1 85 ? -0.274 -0.809 8.345 1.00 94.06 85 PHE A N 1
ATOM 685 C CA . PHE A 1 85 ? 0.433 0.329 7.767 1.00 94.06 85 PHE A CA 1
ATOM 686 C C . PHE A 1 85 ? -0.220 1.658 8.162 1.00 94.06 85 PHE A C 1
ATOM 688 O O . PHE A 1 85 ? 0.450 2.498 8.755 1.00 94.06 85 PHE A O 1
ATOM 695 N N . MET A 1 86 ? -1.527 1.822 7.931 1.00 91.50 86 MET A N 1
ATOM 696 C CA . MET A 1 86 ? -2.263 3.048 8.279 1.00 91.50 86 MET A CA 1
ATOM 697 C C . MET A 1 86 ? -2.123 3.408 9.761 1.00 91.50 86 MET A C 1
ATOM 699 O O . MET A 1 86 ? -1.905 4.568 10.109 1.00 91.50 86 MET A O 1
ATOM 703 N N . THR A 1 87 ? -2.202 2.401 10.631 1.00 92.31 87 THR A N 1
ATOM 704 C CA . THR A 1 87 ? -2.068 2.564 12.082 1.00 92.31 87 THR A CA 1
ATOM 705 C C . THR A 1 87 ? -0.681 3.095 12.442 1.00 92.31 87 THR A C 1
ATOM 707 O O . THR A 1 87 ? -0.563 4.099 13.139 1.00 92.31 87 THR A O 1
ATOM 710 N N . VAL A 1 88 ? 0.382 2.467 11.927 1.00 91.25 88 VAL A N 1
ATOM 711 C CA . VAL A 1 88 ? 1.768 2.900 12.169 1.00 91.25 88 VAL A CA 1
ATOM 712 C C . VAL A 1 88 ? 2.026 4.297 11.598 1.00 91.25 88 VAL A C 1
ATOM 714 O O . VAL A 1 88 ? 2.652 5.119 12.267 1.00 91.25 88 VAL A O 1
ATOM 717 N N . SER A 1 89 ? 1.529 4.587 10.396 1.00 87.88 89 SER A N 1
ATOM 718 C CA . SER A 1 89 ? 1.675 5.892 9.741 1.00 87.88 89 SER A CA 1
ATOM 719 C C . SER A 1 89 ? 0.993 7.015 10.527 1.00 87.88 89 SER A C 1
ATOM 721 O O . SER A 1 89 ? 1.576 8.087 10.680 1.00 87.88 89 SER A O 1
ATOM 723 N N . ALA A 1 90 ? -0.177 6.755 11.122 1.00 86.56 90 ALA A N 1
ATOM 724 C CA . ALA A 1 90 ? -0.859 7.716 11.989 1.00 86.56 90 ALA A CA 1
ATOM 725 C C . ALA A 1 90 ? -0.039 8.051 13.250 1.00 86.56 90 ALA A C 1
ATOM 727 O O . ALA A 1 90 ? 0.068 9.218 13.625 1.00 86.56 90 ALA A O 1
ATOM 728 N N . TYR A 1 91 ? 0.606 7.056 13.871 1.00 87.12 91 TYR A N 1
ATOM 729 C CA . TYR A 1 91 ? 1.487 7.289 15.026 1.00 87.12 91 TYR A CA 1
ATOM 730 C C . TYR A 1 91 ? 2.786 8.016 14.666 1.00 87.12 91 TYR A C 1
ATOM 732 O O . TYR A 1 91 ? 3.361 8.699 15.511 1.00 87.12 91 TYR A O 1
ATOM 740 N N . ARG A 1 92 ? 3.261 7.878 13.424 1.00 82.75 92 ARG A N 1
ATOM 741 C CA . ARG A 1 92 ? 4.483 8.536 12.940 1.00 82.75 92 ARG A CA 1
ATOM 742 C C . ARG A 1 92 ? 4.287 10.007 12.572 1.00 82.75 92 ARG A C 1
ATOM 744 O O . ARG A 1 92 ? 5.270 10.672 12.264 1.00 82.75 92 ARG A O 1
ATOM 751 N N . GLY A 1 93 ? 3.056 10.525 12.605 1.00 68.38 93 GLY A N 1
ATOM 752 C CA . GLY A 1 93 ? 2.764 11.924 12.269 1.00 68.38 93 GLY A CA 1
ATOM 753 C C . GLY A 1 93 ? 2.973 12.266 10.790 1.00 68.38 93 GLY A C 1
ATOM 754 O O . GLY A 1 93 ? 2.841 13.424 10.401 1.00 68.38 93 GLY A O 1
ATOM 755 N N . SER A 1 94 ? 3.267 11.272 9.953 1.00 58.62 94 SER A N 1
ATOM 756 C CA . SER A 1 94 ? 3.192 11.371 8.501 1.00 58.62 94 SER A CA 1
ATOM 757 C C . SER A 1 94 ? 1.714 11.444 8.115 1.00 58.62 94 SER A C 1
ATOM 759 O O . SER A 1 94 ? 1.070 10.423 7.883 1.00 58.62 94 SER A O 1
ATOM 761 N N . SER A 1 95 ? 1.161 12.656 8.158 1.00 47.12 95 SER A N 1
ATOM 762 C CA . SER A 1 95 ? -0.164 12.964 7.621 1.00 47.12 95 SER A CA 1
ATOM 763 C C . SER A 1 95 ? -0.180 12.648 6.119 1.00 47.12 95 SER A C 1
ATOM 765 O O . SER A 1 95 ? 0.778 12.978 5.419 1.00 47.12 95 SER A O 1
ATOM 767 N N . PHE A 1 96 ? -1.236 11.974 5.662 1.00 51.50 96 PHE A N 1
ATOM 768 C CA . PHE A 1 96 ? -1.465 11.560 4.268 1.00 51.50 96 PHE A CA 1
ATOM 769 C C . PHE A 1 96 ? -1.683 12.743 3.310 1.00 51.50 96 PHE A C 1
ATOM 771 O O . PHE A 1 96 ? -2.243 13.760 3.783 1.00 51.50 96 PHE A O 1
#

Foldseek 3Di:
DDDDDDPPPPPPPPPPDDDPVSLVVVLLVLLQVLQVVLCVVPPVPRHSVLLVVLLCVVCPPPHDDPSVVSSCSSNVPDNVSSVVVVVVCVVVVVDD

Radius of gyration: 20.53 Å; Cα contacts (8 Å, |Δi|>4): 50; chains: 1; bounding box: 34×51×65 Å

Secondary structure (DSSP, 8-state):
-------------------HHHHHHHHHHHHHHHHHHHHHTT-TT--HHHHHHHHHTTTTTT-PPPHHHHHHHHHT--HHHHHHHHHHHHHTT---

InterPro domains:
  IPR025716 Post-transcriptional regulator [PF13797] (24-95)

Solvent-accessible surface area (backbone atoms only — not comparable to full-atom values): 5972 Å² total; per-residue (Å²): 135,86,89,84,76,90,79,78,74,76,77,66,81,79,76,75,79,76,51,76,65,62,46,51,52,51,50,48,53,52,24,38,55,46,20,52,54,43,29,74,76,67,44,80,80,57,39,34,66,56,46,43,52,58,55,50,64,74,27,77,87,75,48,87,70,60,65,74,58,49,52,47,54,55,76,66,58,48,71,66,60,51,51,53,44,55,54,54,36,60,74,67,68,60,76,131

Mean predicted aligned error: 9.61 Å